Protein AF-A0A381VRH9-F1 (afdb_monomer_lite)

Secondary structure (DSSP, 8-state):
-HHHHHHHHHHHHHHTT------GGGS-HHHHHHSTTTHHHHHHHHHHHHHHHHHHHTTT-HHHHHHHHHHHHHHHHHHHHHHHHHHT--HH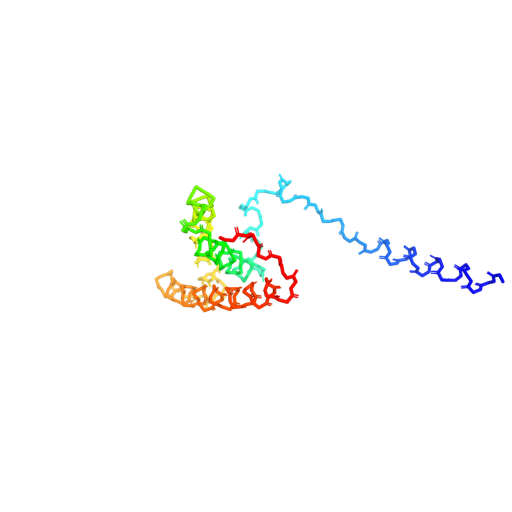HHHHHHHHHHHHHHHHHHHHHHHHHHHHT-----

Radius of gyration: 19.8 Å; chains: 1; bounding box: 37×58×42 Å

pLDDT: mean 79.51, std 19.36, range [40.5, 98.12]

Organism: NCBI:txid408172

Structure (mmCIF, N/CA/C/O backbone):
data_AF-A0A381VRH9-F1
#
_entry.id   AF-A0A381VRH9-F1
#
loop_
_atom_site.group_PDB
_atom_site.id
_atom_site.type_symbol
_atom_site.label_atom_id
_atom_site.label_alt_id
_atom_site.label_comp_id
_atom_site.label_asym_id
_atom_site.label_entity_id
_atom_site.label_seq_id
_atom_site.pdbx_PDB_ins_code
_atom_site.Cartn_x
_atom_site.Cartn_y
_atom_site.Cartn_z
_atom_site.occupancy
_atom_site.B_iso_or_equiv
_atom_site.auth_seq_id
_atom_site.auth_comp_id
_atom_site.auth_asym_id
_atom_site.auth_atom_id
_atom_site.pdbx_PDB_model_num
ATOM 1 N N . MET A 1 1 ? -2.956 -46.646 -22.759 1.00 56.22 1 MET A N 1
ATOM 2 C CA . MET A 1 1 ? -4.176 -45.817 -22.877 1.00 56.22 1 MET A CA 1
ATOM 3 C C . MET A 1 1 ? -4.726 -45.342 -21.523 1.00 56.22 1 MET A C 1
ATOM 5 O O . MET A 1 1 ? -5.103 -44.186 -21.423 1.00 56.22 1 MET A O 1
ATOM 9 N N . ASN A 1 2 ? -4.671 -46.148 -20.452 1.00 59.31 2 ASN A N 1
ATOM 10 C CA . ASN A 1 2 ? -5.293 -45.808 -19.153 1.00 59.31 2 ASN A CA 1
ATOM 11 C C . ASN A 1 2 ? -4.608 -44.686 -18.343 1.00 59.31 2 ASN A C 1
ATOM 13 O O . ASN A 1 2 ? -5.278 -43.973 -17.605 1.00 59.31 2 ASN A O 1
ATOM 17 N N . LYS A 1 3 ? -3.288 -44.490 -18.487 1.00 57.41 3 LYS A N 1
ATOM 18 C CA . LYS A 1 3 ? -2.550 -43.444 -17.747 1.00 57.41 3 LYS A CA 1
ATOM 19 C C . LYS A 1 3 ? -2.855 -42.026 -18.243 1.00 57.41 3 LYS A C 1
ATOM 21 O O . LYS A 1 3 ? -2.887 -41.104 -17.442 1.00 57.41 3 LYS A O 1
ATOM 26 N N . LEU A 1 4 ? -3.106 -41.871 -19.547 1.00 63.66 4 LEU A N 1
ATOM 27 C CA . LEU A 1 4 ? -3.447 -40.584 -20.158 1.00 63.66 4 LEU A CA 1
ATOM 28 C C . LEU A 1 4 ? -4.852 -40.135 -19.735 1.00 63.66 4 LEU A C 1
ATOM 30 O O . LEU A 1 4 ? -5.022 -38.994 -19.326 1.00 63.66 4 LEU A O 1
ATOM 34 N N . LEU A 1 5 ? -5.827 -41.054 -19.743 1.00 65.06 5 LEU A N 1
ATOM 35 C CA . LEU A 1 5 ? -7.167 -40.775 -19.223 1.00 65.06 5 LEU A CA 1
ATOM 36 C C . LEU A 1 5 ? -7.137 -40.417 -17.734 1.00 65.06 5 LEU A C 1
ATOM 38 O O . LEU A 1 5 ? -7.751 -39.432 -17.355 1.00 65.06 5 LEU A O 1
ATOM 42 N N . ALA A 1 6 ? -6.375 -41.140 -16.906 1.00 65.94 6 ALA A N 1
ATOM 43 C CA . ALA A 1 6 ? -6.241 -40.808 -15.486 1.00 65.94 6 ALA A CA 1
ATOM 44 C C . ALA A 1 6 ? -5.652 -39.401 -15.259 1.00 65.94 6 ALA A C 1
ATOM 46 O O . ALA A 1 6 ? -6.111 -38.678 -14.377 1.00 65.94 6 ALA A O 1
ATOM 47 N N . LEU A 1 7 ? -4.679 -38.989 -16.079 1.00 60.16 7 LEU A N 1
ATOM 48 C CA . LEU A 1 7 ? -4.081 -37.653 -16.010 1.00 60.16 7 LEU A CA 1
ATOM 49 C C . LEU A 1 7 ? -5.078 -36.554 -16.408 1.00 60.16 7 LEU A C 1
ATOM 51 O O . LEU A 1 7 ? -5.143 -35.517 -15.752 1.00 60.16 7 LEU A O 1
ATOM 55 N N . ILE A 1 8 ? -5.885 -36.806 -17.444 1.00 67.00 8 ILE A N 1
ATOM 56 C CA . ILE A 1 8 ? -6.950 -35.901 -17.899 1.00 67.00 8 ILE A CA 1
ATOM 57 C C . ILE A 1 8 ? -8.030 -35.761 -16.817 1.00 67.00 8 ILE A C 1
ATOM 59 O O . ILE A 1 8 ? -8.456 -34.646 -16.529 1.00 67.00 8 ILE A O 1
ATOM 63 N N . SER A 1 9 ? -8.414 -36.856 -16.156 1.00 57.97 9 SER A N 1
ATOM 64 C CA . SER A 1 9 ? -9.393 -36.839 -15.061 1.00 57.97 9 SER A CA 1
ATOM 65 C C . SER A 1 9 ? -8.909 -36.045 -13.844 1.00 57.97 9 SER A C 1
ATOM 67 O O . SER A 1 9 ? -9.687 -35.305 -13.245 1.00 57.97 9 SER A O 1
ATOM 69 N N . ILE A 1 10 ? -7.622 -36.155 -13.491 1.00 56.62 10 ILE A N 1
ATOM 70 C CA . ILE A 1 10 ? -7.012 -35.381 -12.398 1.00 56.62 10 ILE A CA 1
ATOM 71 C C . ILE A 1 10 ? -6.952 -33.890 -12.758 1.00 56.62 10 ILE A C 1
ATOM 73 O O . ILE A 1 10 ? -7.233 -33.045 -11.909 1.00 56.62 10 ILE A O 1
ATOM 77 N N . LEU A 1 11 ? -6.634 -33.546 -14.012 1.00 51.59 11 LEU A N 1
ATOM 78 C CA . LEU A 1 11 ? -6.649 -32.153 -14.473 1.00 51.59 11 LEU A CA 1
ATOM 79 C C . LEU A 1 11 ? -8.063 -31.555 -14.418 1.00 51.59 11 LEU A C 1
ATOM 81 O O . LEU A 1 11 ? -8.239 -30.429 -13.962 1.00 51.59 11 LEU A O 1
ATOM 85 N N . TYR A 1 12 ? -9.070 -32.330 -14.829 1.00 55.66 12 TYR A N 1
ATOM 86 C CA . TYR A 1 12 ? -10.468 -31.900 -14.832 1.00 55.66 12 TYR A CA 1
ATOM 87 C C . TYR A 1 12 ? -11.004 -31.667 -13.411 1.00 55.66 12 TYR A C 1
ATOM 89 O O . TYR A 1 12 ? -11.699 -30.680 -13.172 1.00 55.66 12 TYR A O 1
ATOM 97 N N . LEU A 1 13 ? -10.617 -32.512 -12.445 1.00 49.06 13 LEU A N 1
ATOM 98 C CA . LEU A 1 13 ? -10.971 -32.315 -11.034 1.00 49.06 13 LEU A CA 1
ATOM 99 C C . LEU A 1 13 ? -10.354 -31.036 -10.450 1.00 49.06 13 LEU A C 1
ATOM 101 O O . LEU A 1 13 ? -11.010 -30.356 -9.671 1.00 49.06 13 LEU A O 1
ATOM 105 N N . ASN A 1 14 ? -9.123 -30.682 -10.836 1.00 48.66 14 ASN A N 1
ATOM 106 C CA . ASN A 1 14 ? -8.467 -29.458 -10.359 1.00 48.66 14 ASN A CA 1
ATOM 107 C C . ASN A 1 14 ? -9.019 -28.185 -11.025 1.00 48.66 14 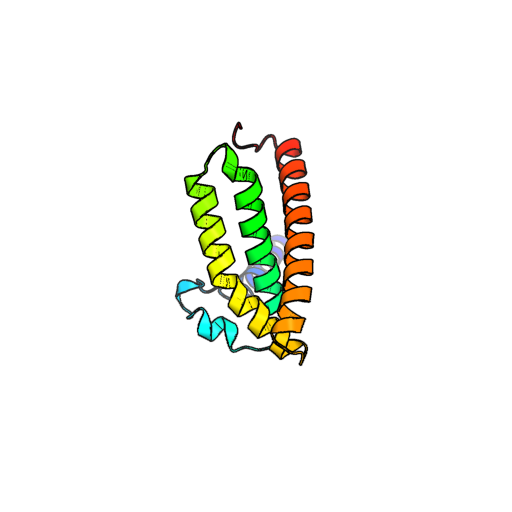ASN A C 1
ATOM 109 O O . ASN A 1 14 ? -9.065 -27.140 -10.381 1.00 48.66 14 ASN A O 1
ATOM 113 N N . CYS A 1 15 ? -9.499 -28.260 -12.272 1.00 51.47 15 CYS A N 1
ATOM 114 C CA . CYS A 1 15 ? -10.243 -27.158 -12.894 1.00 51.47 15 CYS A CA 1
ATOM 115 C C . CYS A 1 15 ? -11.615 -26.934 -12.239 1.00 51.47 15 CYS A C 1
ATOM 117 O O . CYS A 1 15 ? -12.065 -25.795 -12.151 1.00 51.47 15 CYS A O 1
ATOM 119 N N . ALA A 1 16 ? -12.265 -27.993 -11.745 1.00 45.94 16 ALA A N 1
ATOM 120 C CA . ALA A 1 16 ? -13.592 -27.910 -11.133 1.00 45.94 16 ALA A CA 1
ATOM 121 C C . ALA A 1 16 ? -13.608 -27.272 -9.727 1.00 45.94 16 ALA A C 1
ATOM 123 O O . ALA A 1 16 ? -14.680 -26.950 -9.222 1.00 45.94 16 ALA A O 1
ATOM 124 N N . VAL A 1 17 ? -12.441 -27.056 -9.101 1.00 48.28 17 VAL A N 1
ATOM 125 C CA . VAL A 1 17 ? -12.310 -26.332 -7.816 1.00 48.28 17 VAL A CA 1
ATOM 126 C C . VAL A 1 17 ? -11.768 -24.910 -8.018 1.00 48.28 17 VAL A C 1
ATOM 128 O O . VAL A 1 17 ? -11.311 -24.258 -7.079 1.00 48.28 17 VAL A O 1
ATOM 131 N N . ALA A 1 18 ? -11.852 -24.371 -9.236 1.00 45.75 18 ALA A N 1
ATOM 132 C CA . ALA A 1 18 ? -11.746 -22.934 -9.421 1.00 45.75 18 ALA A CA 1
ATOM 133 C C . ALA A 1 18 ? -12.999 -22.286 -8.816 1.00 45.75 18 ALA A C 1
ATOM 135 O O . ALA A 1 18 ? -14.063 -22.245 -9.429 1.00 45.75 18 ALA A O 1
ATOM 136 N N . LYS A 1 19 ? -12.880 -21.797 -7.577 1.00 42.47 19 LYS A N 1
ATOM 137 C CA . LYS A 1 19 ? -13.837 -20.839 -7.018 1.00 42.47 19 LYS A CA 1
ATOM 138 C C . LYS A 1 19 ? -13.925 -19.704 -8.039 1.00 42.47 19 LYS A C 1
ATOM 140 O O . LYS A 1 19 ? -12.896 -19.093 -8.325 1.00 42.47 19 LYS A O 1
ATOM 145 N N . ASN A 1 20 ? -15.098 -19.488 -8.637 1.00 40.59 20 ASN A N 1
ATOM 146 C CA . ASN A 1 20 ? -15.301 -18.399 -9.588 1.00 40.59 20 ASN A CA 1
ATOM 147 C C . ASN A 1 20 ? -14.802 -17.111 -8.927 1.00 40.59 20 ASN A C 1
ATOM 149 O O . ASN A 1 20 ? -15.351 -16.688 -7.910 1.00 40.59 20 ASN A O 1
ATOM 153 N N . ILE A 1 21 ? -13.718 -16.536 -9.450 1.00 43.50 21 ILE A N 1
ATOM 154 C CA . ILE A 1 21 ? -13.272 -15.213 -9.026 1.00 43.50 21 ILE A CA 1
ATOM 155 C C . ILE A 1 21 ? -14.271 -14.260 -9.668 1.00 43.50 21 ILE A C 1
ATOM 157 O O . ILE A 1 21 ? -14.143 -13.917 -10.843 1.00 43.50 21 ILE A O 1
ATOM 161 N N . GLU A 1 22 ? -15.331 -13.928 -8.937 1.00 45.62 22 GLU A N 1
ATOM 162 C CA . GLU A 1 22 ? -16.272 -12.917 -9.394 1.00 45.62 22 GLU A CA 1
ATOM 163 C C . GLU A 1 22 ? -15.533 -11.580 -9.544 1.00 45.62 22 GLU A C 1
ATOM 165 O O . GLU A 1 22 ? -14.705 -11.235 -8.692 1.00 45.62 22 GLU A O 1
ATOM 170 N N . PRO A 1 23 ? -15.783 -10.827 -10.629 1.00 40.50 23 PRO A N 1
ATOM 171 C CA . PRO A 1 23 ? -15.216 -9.499 -10.785 1.00 40.50 23 PRO A CA 1
ATOM 172 C C . PRO A 1 23 ? -15.572 -8.633 -9.577 1.00 40.50 23 PRO A C 1
ATOM 174 O O . PRO A 1 23 ? -16.728 -8.611 -9.157 1.00 40.50 23 PRO A O 1
ATOM 177 N N . LEU A 1 24 ? -14.602 -7.862 -9.073 1.00 44.62 24 LEU A N 1
ATOM 178 C CA . LEU A 1 24 ? -14.806 -6.929 -7.954 1.00 44.62 24 LEU A CA 1
ATOM 179 C C . LEU A 1 24 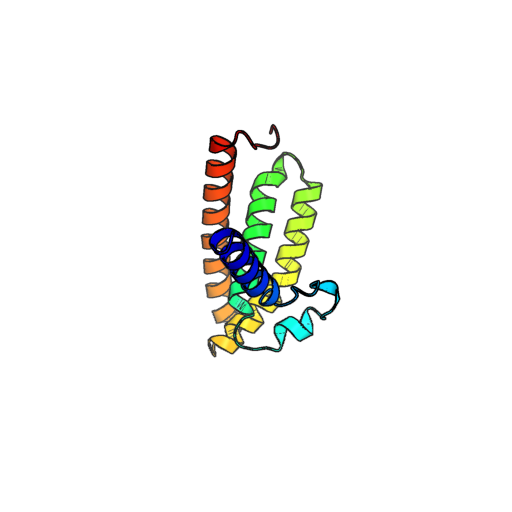? -16.002 -5.983 -8.182 1.00 44.62 24 LEU A C 1
ATOM 181 O O . LEU A 1 24 ? -16.611 -5.527 -7.231 1.00 44.62 24 LEU A O 1
ATOM 185 N N . ASN A 1 25 ? -16.345 -5.722 -9.448 1.00 43.88 25 ASN A N 1
ATOM 186 C CA . ASN A 1 25 ? -17.453 -4.868 -9.873 1.00 43.88 25 ASN A CA 1
ATOM 187 C C . ASN A 1 25 ? -18.854 -5.398 -9.496 1.00 43.88 25 ASN A C 1
ATOM 189 O O . ASN A 1 25 ? -19.825 -4.656 -9.592 1.00 43.88 25 ASN A O 1
ATOM 193 N N . ASN A 1 26 ? -18.972 -6.672 -9.108 1.00 46.00 26 ASN A N 1
ATOM 194 C CA . ASN A 1 26 ? -20.246 -7.274 -8.702 1.00 46.00 26 ASN A CA 1
ATOM 195 C C . ASN A 1 26 ? -20.562 -7.086 -7.209 1.00 46.00 26 ASN A C 1
ATOM 197 O O . ASN A 1 26 ? -21.670 -7.409 -6.793 1.00 46.00 26 ASN A O 1
ATOM 201 N N . HIS A 1 27 ? -19.611 -6.574 -6.424 1.00 48.31 27 HIS A N 1
ATOM 202 C CA . HIS A 1 27 ? -19.759 -6.310 -4.993 1.00 48.31 27 HIS A CA 1
ATOM 203 C C . HIS A 1 27 ? -19.466 -4.836 -4.743 1.00 48.31 27 HIS A C 1
ATOM 205 O O . HIS A 1 27 ? -18.525 -4.281 -5.317 1.00 48.31 27 HIS A O 1
ATOM 211 N N . SER A 1 28 ? -20.245 -4.173 -3.889 1.00 57.16 28 SER A N 1
ATOM 212 C CA . SER A 1 28 ? -19.843 -2.836 -3.453 1.00 57.16 28 SER A CA 1
ATOM 213 C C . SER A 1 28 ? -18.543 -2.945 -2.646 1.00 57.16 28 SER A C 1
ATOM 215 O O . SER A 1 28 ? -18.335 -3.904 -1.899 1.00 57.16 28 SER A O 1
ATOM 217 N N . LEU A 1 29 ? -17.648 -1.961 -2.779 1.00 58.50 29 LEU A N 1
ATOM 218 C CA . LEU A 1 29 ? -16.467 -1.856 -1.913 1.00 58.50 29 LEU A CA 1
ATOM 219 C C . LEU A 1 29 ? -16.892 -1.976 -0.432 1.00 58.50 29 LEU A C 1
ATOM 221 O O . LEU A 1 29 ? -16.274 -2.714 0.324 1.00 58.50 29 LEU A O 1
ATOM 225 N N . GLU A 1 30 ? -18.021 -1.373 -0.052 1.00 53.81 30 GLU A N 1
ATOM 226 C CA . GLU A 1 30 ? -18.630 -1.476 1.283 1.00 53.81 30 GLU A CA 1
ATOM 227 C C . GLU A 1 30 ? -19.044 -2.902 1.706 1.00 53.81 30 GLU A C 1
ATOM 229 O O . GLU A 1 30 ? -18.815 -3.276 2.860 1.00 53.81 30 GLU A O 1
ATOM 234 N N . GLU A 1 31 ? -19.577 -3.735 0.809 1.00 59.12 31 GLU A N 1
ATOM 235 C CA . GLU A 1 31 ? -19.848 -5.161 1.082 1.00 59.12 31 GLU A CA 1
ATOM 236 C C . GLU A 1 31 ? -18.563 -5.968 1.268 1.00 59.12 31 GLU A C 1
ATOM 238 O O . GLU A 1 31 ? -18.471 -6.791 2.176 1.00 59.12 31 GLU A O 1
ATOM 243 N N . PHE A 1 32 ? -17.523 -5.690 0.480 1.00 59.97 32 PHE A N 1
ATOM 244 C CA . PHE A 1 32 ? -16.216 -6.321 0.681 1.00 59.97 32 PHE A CA 1
ATOM 245 C C . PHE A 1 32 ? -15.588 -5.935 2.037 1.00 59.97 32 PHE A C 1
ATOM 247 O O . PHE A 1 32 ? -14.778 -6.675 2.598 1.00 59.97 32 PHE A O 1
ATOM 254 N N . PHE A 1 33 ? -15.972 -4.781 2.592 1.00 60.53 33 PHE A N 1
ATOM 255 C CA . PHE A 1 33 ? -15.415 -4.224 3.827 1.00 60.53 33 PHE A CA 1
ATOM 256 C C . PHE A 1 33 ? -16.221 -4.513 5.097 1.00 60.53 33 PHE A C 1
ATOM 258 O O . PHE A 1 33 ? -15.744 -4.195 6.191 1.00 60.53 33 PHE A O 1
ATOM 265 N N . THR A 1 34 ? -17.404 -5.115 4.981 1.00 55.34 34 THR A N 1
ATOM 266 C CA . THR A 1 34 ? -18.239 -5.514 6.128 1.00 55.34 34 THR A CA 1
ATOM 267 C C . THR A 1 34 ? -17.862 -6.883 6.702 1.00 55.34 34 THR A C 1
ATOM 269 O O . THR A 1 34 ? -18.166 -7.144 7.865 1.00 55.34 34 THR A O 1
ATOM 272 N N . ASP A 1 35 ? -17.129 -7.723 5.961 1.00 60.62 35 ASP A N 1
ATOM 273 C CA . ASP A 1 35 ? -16.590 -8.988 6.476 1.00 60.62 35 ASP A CA 1
ATOM 274 C C . ASP A 1 35 ? -15.265 -8.754 7.243 1.00 60.62 35 ASP A C 1
ATOM 276 O O . ASP A 1 35 ? -14.193 -8.503 6.681 1.00 60.62 35 ASP A O 1
ATOM 280 N N . GLU A 1 36 ? -15.350 -8.776 8.576 1.00 56.16 36 GLU A N 1
ATOM 281 C CA . GLU A 1 36 ? -14.363 -8.230 9.524 1.00 56.16 36 GLU A CA 1
ATOM 282 C C . GLU A 1 36 ? -12.967 -8.888 9.515 1.00 56.16 36 GLU A C 1
ATOM 284 O O . GLU A 1 36 ? -12.052 -8.384 10.175 1.00 56.16 36 GLU A O 1
ATOM 289 N N . LYS A 1 37 ? -12.757 -10.008 8.809 1.00 54.47 37 LYS A N 1
ATOM 290 C CA . LYS A 1 37 ? -11.543 -10.835 8.979 1.00 54.47 37 LYS A CA 1
ATOM 291 C C . LYS A 1 37 ? -10.509 -10.811 7.853 1.00 54.47 37 LYS A C 1
ATOM 293 O O . LYS A 1 37 ? -9.403 -11.294 8.085 1.00 54.47 37 LYS A O 1
ATOM 298 N N . ALA A 1 38 ? -10.791 -10.225 6.689 1.00 55.75 38 ALA A N 1
ATOM 299 C CA . ALA A 1 38 ? -9.844 -10.215 5.558 1.00 55.75 38 ALA A CA 1
ATOM 300 C C . ALA A 1 38 ? -9.495 -8.814 5.009 1.00 55.75 38 ALA A C 1
ATOM 302 O O . ALA A 1 38 ? -8.663 -8.695 4.112 1.00 55.75 38 ALA A O 1
ATOM 303 N N . SER A 1 39 ? -10.092 -7.754 5.560 1.00 69.44 39 SER A N 1
ATOM 304 C CA . SER A 1 39 ? -10.163 -6.440 4.907 1.00 69.44 39 SER A CA 1
ATOM 305 C C . SER A 1 39 ? -8.899 -5.567 5.066 1.00 69.44 39 SER A C 1
ATOM 307 O O . SER A 1 39 ? -8.336 -5.125 4.063 1.00 69.44 39 SER A O 1
ATOM 309 N N . HIS A 1 40 ? -8.355 -5.378 6.279 1.00 79.44 40 HIS A N 1
ATOM 310 C CA . HIS A 1 40 ? -7.253 -4.415 6.465 1.00 79.44 40 HIS A CA 1
ATOM 311 C C . HIS A 1 40 ? -5.924 -4.836 5.817 1.00 79.44 40 HIS A C 1
ATOM 313 O O . HIS A 1 40 ? -5.228 -3.984 5.283 1.00 79.44 40 HIS A O 1
ATOM 319 N N . THR A 1 41 ? -5.547 -6.123 5.833 1.00 85.00 41 THR A N 1
ATOM 320 C CA . THR A 1 41 ? -4.269 -6.577 5.242 1.00 85.00 41 THR A CA 1
ATOM 321 C C . THR A 1 41 ? -4.282 -6.477 3.716 1.00 85.00 41 THR A C 1
ATOM 323 O O . THR A 1 41 ? -3.258 -6.177 3.102 1.00 85.00 41 THR A O 1
ATOM 326 N N . VAL A 1 42 ? -5.436 -6.731 3.090 1.00 86.81 42 VAL A N 1
ATOM 327 C CA . VAL A 1 42 ? -5.609 -6.545 1.644 1.00 86.81 42 VAL A CA 1
ATOM 328 C C . VAL A 1 42 ? -5.510 -5.062 1.305 1.00 86.81 42 VAL A C 1
ATOM 330 O O . VAL A 1 42 ? -4.744 -4.703 0.415 1.00 86.81 42 VAL A O 1
ATOM 333 N N . LEU A 1 43 ? -6.199 -4.203 2.061 1.00 88.12 43 LEU A N 1
ATOM 334 C CA . LEU A 1 43 ? -6.133 -2.752 1.886 1.00 88.12 43 LEU A CA 1
ATOM 335 C C . LEU A 1 43 ? -4.715 -2.214 2.076 1.00 88.12 43 LEU A C 1
ATOM 337 O O . LEU A 1 43 ? -4.238 -1.478 1.221 1.00 88.12 43 LEU A O 1
ATOM 341 N N . GLU A 1 44 ? -4.019 -2.637 3.130 1.00 91.62 44 GLU A N 1
ATOM 342 C CA . GLU A 1 44 ? -2.623 -2.277 3.393 1.00 91.62 44 GLU A CA 1
ATOM 343 C C . GLU A 1 44 ? -1.746 -2.588 2.172 1.00 91.62 44 GLU A C 1
ATOM 345 O O . GLU A 1 44 ? -1.060 -1.710 1.656 1.00 91.62 44 GLU A O 1
ATOM 350 N N . ARG A 1 45 ? -1.856 -3.804 1.620 1.00 92.56 45 ARG A N 1
ATOM 351 C CA . ARG A 1 45 ? -1.104 -4.218 0.427 1.00 92.56 45 ARG A CA 1
ATOM 352 C C . ARG A 1 45 ? -1.489 -3.446 -0.832 1.00 92.56 45 ARG A C 1
ATOM 354 O O . ARG A 1 45 ? -0.598 -3.030 -1.567 1.00 92.56 45 ARG A O 1
ATOM 361 N N . CYS A 1 46 ? -2.781 -3.245 -1.094 1.00 92.75 46 CYS A N 1
ATOM 362 C CA . CYS A 1 46 ? -3.254 -2.484 -2.254 1.00 92.75 46 CYS A CA 1
ATOM 363 C C . CYS A 1 46 ? -2.769 -1.031 -2.201 1.00 92.75 46 CYS A C 1
ATOM 365 O O . CYS A 1 46 ? -2.208 -0.534 -3.174 1.00 92.75 46 CYS A O 1
ATOM 367 N N . ILE A 1 47 ? -2.920 -0.370 -1.052 1.00 95.50 47 ILE A N 1
ATOM 368 C CA . ILE A 1 47 ? -2.474 1.010 -0.837 1.00 95.50 47 ILE A CA 1
ATOM 369 C C . ILE A 1 47 ? -0.957 1.113 -1.005 1.00 95.50 47 ILE A C 1
ATOM 371 O O . ILE A 1 47 ? -0.486 2.006 -1.712 1.00 95.50 47 ILE A O 1
ATOM 375 N N . SER A 1 48 ? -0.187 0.192 -0.417 1.00 97.56 48 SER A N 1
ATOM 376 C CA . SER A 1 48 ? 1.269 0.156 -0.577 1.00 97.56 48 SER A CA 1
ATOM 377 C C . SER A 1 48 ? 1.695 -0.061 -2.025 1.00 97.56 48 SER A C 1
ATOM 379 O O . SER A 1 48 ? 2.637 0.571 -2.495 1.00 97.56 48 SER A O 1
ATOM 381 N N . LEU A 1 49 ? 0.996 -0.933 -2.755 1.00 97.00 49 LEU A N 1
ATOM 382 C CA . LEU A 1 49 ? 1.268 -1.201 -4.163 1.00 97.00 49 LEU A CA 1
ATOM 383 C C . LEU A 1 49 ? 1.014 0.040 -5.028 1.00 97.00 49 LEU A C 1
ATOM 385 O O . LEU A 1 49 ? 1.869 0.425 -5.824 1.00 97.00 49 LEU A O 1
ATOM 389 N N . TYR A 1 50 ? -0.134 0.695 -4.857 1.00 96.25 50 TYR A N 1
ATOM 390 C CA . TYR A 1 50 ? -0.463 1.915 -5.598 1.00 96.25 50 TYR A CA 1
ATOM 391 C C . TYR A 1 50 ? 0.473 3.075 -5.243 1.00 96.25 50 TYR A C 1
ATOM 393 O O . TYR A 1 50 ? 0.916 3.807 -6.131 1.00 96.25 50 TYR A O 1
ATOM 401 N N . SER A 1 51 ? 0.864 3.194 -3.974 1.00 97.94 51 SER A N 1
ATOM 402 C CA . SER A 1 51 ? 1.890 4.146 -3.530 1.00 97.94 51 SER A CA 1
ATOM 403 C C . SER A 1 51 ? 3.248 3.870 -4.186 1.00 97.94 51 SER A C 1
ATOM 405 O O . SER A 1 51 ? 3.900 4.793 -4.672 1.00 97.94 51 SER A O 1
ATOM 407 N N . ALA A 1 52 ? 3.657 2.602 -4.293 1.00 96.94 52 ALA A N 1
ATOM 408 C CA . ALA A 1 52 ? 4.907 2.220 -4.951 1.00 96.94 52 ALA A CA 1
ATOM 409 C C . ALA A 1 52 ? 4.898 2.584 -6.443 1.00 96.94 52 ALA A C 1
ATOM 411 O O . ALA A 1 52 ? 5.862 3.159 -6.952 1.00 96.94 52 ALA A O 1
ATOM 412 N N . ILE A 1 53 ? 3.792 2.304 -7.139 1.00 94.56 53 ILE A N 1
ATOM 413 C CA . ILE A 1 53 ? 3.628 2.667 -8.552 1.00 94.56 53 ILE A CA 1
ATOM 414 C C . ILE A 1 53 ? 3.655 4.188 -8.721 1.00 94.56 53 ILE A C 1
ATOM 416 O O . ILE A 1 53 ? 4.331 4.685 -9.622 1.00 94.56 53 ILE A O 1
ATOM 420 N N . THR A 1 54 ? 2.988 4.931 -7.835 1.00 96.88 54 THR A N 1
ATOM 421 C CA . THR A 1 54 ? 3.017 6.402 -7.814 1.00 96.88 54 THR A CA 1
ATOM 422 C C . THR A 1 54 ? 4.458 6.907 -7.753 1.00 96.88 54 THR A C 1
ATOM 424 O O . THR A 1 54 ? 4.895 7.671 -8.614 1.00 96.88 54 THR A O 1
ATOM 427 N N . GLU A 1 55 ? 5.241 6.420 -6.790 1.00 97.44 55 GLU A N 1
ATOM 428 C CA . GLU A 1 55 ? 6.636 6.824 -6.596 1.00 97.44 55 GLU A CA 1
ATOM 429 C C . GLU A 1 55 ? 7.542 6.478 -7.783 1.00 97.44 55 GLU A C 1
ATOM 431 O O . GLU A 1 55 ? 8.387 7.285 -8.181 1.00 97.44 55 GLU A O 1
ATOM 436 N N . LEU A 1 56 ? 7.354 5.301 -8.382 1.00 94.69 56 LEU A N 1
ATOM 437 C CA . LEU A 1 56 ? 8.133 4.851 -9.536 1.00 94.69 56 LEU A CA 1
ATOM 438 C C . LEU A 1 56 ? 7.793 5.616 -10.821 1.00 94.69 56 LEU A C 1
ATOM 440 O O . LEU A 1 56 ? 8.659 5.784 -11.682 1.00 94.69 56 LEU A O 1
ATOM 444 N N . THR A 1 57 ? 6.553 6.085 -10.965 1.00 93.00 57 THR A N 1
ATOM 445 C CA . THR A 1 57 ? 6.063 6.693 -12.210 1.00 93.00 57 THR A CA 1
ATOM 446 C C . THR A 1 57 ? 6.051 8.219 -12.189 1.00 93.00 57 THR A C 1
ATOM 448 O O . THR A 1 57 ? 6.177 8.817 -13.257 1.00 93.00 57 THR A O 1
ATOM 451 N N . LYS A 1 58 ? 6.018 8.874 -11.017 1.00 95.44 58 LYS A N 1
ATOM 452 C CA . LYS A 1 58 ? 5.805 10.333 -10.875 1.00 95.44 58 LYS A CA 1
ATOM 453 C C . LYS A 1 58 ? 6.700 11.242 -11.714 1.00 95.44 58 LYS A C 1
ATOM 455 O O . LYS A 1 58 ? 6.278 12.331 -12.081 1.00 95.44 58 LYS A O 1
ATOM 460 N N . LYS A 1 59 ? 7.937 10.827 -12.013 1.00 94.12 59 LYS A N 1
ATOM 461 C CA . LYS A 1 59 ? 8.862 11.632 -12.832 1.00 94.12 59 LYS A CA 1
ATOM 462 C C . LYS A 1 59 ? 8.555 11.550 -14.324 1.00 94.12 59 LYS A C 1
ATOM 464 O O . LYS A 1 59 ? 8.704 12.544 -15.021 1.00 94.12 59 LYS A O 1
ATOM 469 N N . LYS A 1 60 ? 8.192 10.363 -14.813 1.00 92.31 60 LYS A N 1
ATOM 470 C CA . LYS A 1 60 ? 8.039 10.100 -16.248 1.00 92.31 60 LYS A CA 1
ATOM 471 C C . LYS A 1 60 ? 6.586 10.147 -16.715 1.00 92.31 60 LYS A C 1
ATOM 473 O O . LYS A 1 60 ? 6.319 10.593 -17.824 1.00 92.31 60 LYS A O 1
ATOM 478 N N . TYR A 1 61 ? 5.670 9.695 -15.869 1.00 92.94 61 TYR A N 1
ATOM 479 C CA . TYR A 1 61 ? 4.242 9.591 -16.145 1.00 92.94 61 TYR A CA 1
ATOM 480 C C . TYR A 1 61 ? 3.457 10.221 -14.980 1.00 92.94 61 TYR A C 1
ATOM 482 O O . TYR A 1 61 ? 2.855 9.503 -14.182 1.00 92.94 61 TYR A O 1
ATOM 490 N N . PRO A 1 62 ? 3.502 11.556 -14.824 1.00 94.62 62 PRO A N 1
ATOM 491 C CA . PRO A 1 62 ? 2.904 12.241 -13.677 1.00 94.62 62 PRO A CA 1
ATOM 492 C C . PRO A 1 62 ? 1.377 12.096 -13.605 1.00 94.62 62 PRO A C 1
ATOM 494 O O . PRO A 1 62 ? 0.837 12.005 -12.507 1.00 94.62 62 PRO A O 1
ATOM 497 N N . GLU A 1 63 ? 0.684 12.028 -14.746 1.00 94.00 63 GLU A N 1
ATOM 498 C CA . GLU A 1 63 ? -0.769 11.798 -14.792 1.00 94.00 63 GLU A CA 1
ATOM 499 C C . GLU A 1 63 ? -1.124 10.413 -14.238 1.00 94.00 63 GLU A C 1
ATOM 501 O O . GLU A 1 63 ? -1.915 10.307 -13.304 1.00 94.00 63 GLU A O 1
ATOM 506 N N . LEU A 1 64 ? -0.432 9.370 -14.709 1.00 91.06 64 LEU A N 1
ATOM 507 C CA . LEU A 1 64 ? -0.591 8.003 -14.206 1.00 91.06 64 LEU A CA 1
ATOM 508 C C . LEU A 1 64 ? -0.279 7.907 -12.705 1.00 91.06 64 LEU A C 1
ATOM 510 O O . LEU A 1 64 ? -1.005 7.267 -11.949 1.00 91.06 64 LEU A O 1
ATOM 514 N N . ALA A 1 65 ? 0.793 8.566 -12.257 1.00 93.94 65 ALA A N 1
ATOM 515 C CA . ALA A 1 65 ? 1.127 8.628 -10.839 1.00 93.94 65 ALA A CA 1
ATOM 516 C C . ALA A 1 65 ? 0.008 9.293 -10.021 1.00 93.94 65 ALA A C 1
ATOM 518 O O . ALA A 1 65 ? -0.303 8.834 -8.925 1.00 93.94 65 ALA A O 1
ATOM 519 N N . SER A 1 66 ? -0.621 10.345 -10.556 1.00 94.38 66 SER A N 1
ATOM 520 C CA . SER A 1 66 ? -1.746 11.020 -9.905 1.00 94.38 66 SER A CA 1
ATOM 521 C C . SER A 1 66 ? -2.957 10.100 -9.750 1.00 94.38 66 SER A C 1
ATOM 523 O O . SER A 1 66 ? -3.553 10.067 -8.675 1.00 94.38 66 SER A O 1
ATOM 525 N N . GLU A 1 67 ? -3.289 9.309 -10.771 1.00 94.12 67 GLU A N 1
ATOM 526 C CA . GLU A 1 67 ? -4.393 8.343 -10.709 1.00 94.12 67 GLU A CA 1
ATOM 527 C C . GLU A 1 67 ? -4.165 7.299 -9.607 1.00 94.12 67 GLU A C 1
ATOM 529 O O . GLU A 1 67 ? -5.025 7.096 -8.748 1.00 94.12 67 GLU A O 1
ATOM 534 N N . PHE A 1 68 ? -2.976 6.688 -9.557 1.00 92.62 68 PHE A N 1
ATOM 535 C CA . PHE A 1 68 ? -2.648 5.714 -8.511 1.00 92.62 68 PHE A CA 1
ATOM 536 C C . PHE A 1 68 ? -2.625 6.331 -7.111 1.00 92.62 68 PHE A C 1
ATOM 538 O O . PHE A 1 68 ? -3.098 5.704 -6.159 1.00 92.62 68 PHE A O 1
ATOM 545 N N . PHE A 1 69 ? -2.140 7.565 -6.979 1.00 94.06 69 PHE A N 1
ATOM 546 C CA . PHE A 1 69 ? -2.172 8.302 -5.719 1.00 94.06 69 PHE A CA 1
ATOM 547 C C . PHE A 1 69 ? -3.607 8.548 -5.234 1.00 94.06 69 PHE A C 1
ATOM 549 O O . PHE A 1 69 ? -3.911 8.342 -4.059 1.00 94.06 69 PHE A O 1
ATOM 556 N N . GLN A 1 70 ? -4.512 8.947 -6.131 1.00 92.81 70 GLN A N 1
ATOM 557 C CA . GLN A 1 70 ? -5.921 9.166 -5.798 1.00 92.81 70 GLN A CA 1
ATOM 558 C C . GLN A 1 70 ? -6.611 7.868 -5.363 1.00 92.81 70 GLN A C 1
ATOM 560 O O . GLN A 1 70 ? -7.351 7.869 -4.376 1.00 92.81 70 GLN A O 1
ATOM 565 N N . ILE A 1 71 ? -6.325 6.750 -6.036 1.00 89.69 71 ILE A N 1
ATOM 566 C CA . ILE A 1 71 ? -6.839 5.431 -5.645 1.00 89.69 71 ILE A CA 1
ATOM 567 C C . ILE A 1 71 ? -6.325 5.050 -4.249 1.00 89.69 71 ILE A C 1
ATOM 569 O O . ILE A 1 71 ? -7.120 4.679 -3.384 1.00 89.69 71 ILE A O 1
ATOM 573 N N . ALA A 1 72 ? -5.020 5.190 -3.992 1.00 92.69 72 ALA A N 1
ATOM 574 C CA . ALA A 1 72 ? -4.425 4.899 -2.686 1.00 92.69 72 ALA A CA 1
ATOM 575 C C . ALA A 1 72 ? -5.077 5.723 -1.561 1.00 92.69 72 ALA A C 1
ATOM 577 O O . ALA A 1 72 ? -5.484 5.163 -0.543 1.00 92.69 72 ALA A O 1
ATOM 578 N N . ASN A 1 73 ? -5.245 7.032 -1.771 1.00 91.88 73 ASN A N 1
ATOM 579 C CA . ASN A 1 73 ? -5.879 7.924 -0.798 1.00 91.88 73 ASN A CA 1
ATOM 580 C C . ASN A 1 73 ? -7.357 7.611 -0.575 1.00 91.88 73 ASN A C 1
ATOM 582 O O . ASN A 1 73 ? -7.841 7.743 0.545 1.00 91.88 73 ASN A O 1
ATOM 586 N N . THR A 1 74 ? -8.068 7.166 -1.612 1.00 88.38 74 THR A N 1
ATOM 587 C CA . THR A 1 74 ? -9.471 6.751 -1.485 1.00 88.38 74 THR A CA 1
ATOM 588 C C . THR A 1 74 ? -9.600 5.539 -0.566 1.00 88.38 74 THR A C 1
ATOM 590 O O . THR A 1 74 ? -10.510 5.480 0.253 1.00 88.38 74 THR A O 1
ATOM 593 N N . LEU A 1 75 ? -8.674 4.581 -0.663 1.00 88.31 75 LEU A N 1
ATOM 594 C CA . LEU A 1 75 ? -8.692 3.352 0.136 1.00 88.31 75 LEU A CA 1
ATOM 595 C C . LEU A 1 75 ? -8.164 3.546 1.567 1.00 88.31 75 LEU A C 1
ATOM 597 O O . LEU A 1 75 ? -8.479 2.750 2.454 1.00 88.31 75 LEU A O 1
ATOM 601 N N . TYR A 1 76 ? -7.382 4.599 1.805 1.00 91.25 76 TYR A N 1
ATOM 602 C CA . TYR A 1 76 ? -6.664 4.823 3.059 1.00 91.25 76 TYR A CA 1
ATOM 603 C C . TYR A 1 76 ? -7.556 4.839 4.313 1.00 91.25 76 TYR A C 1
ATOM 605 O O . TYR A 1 76 ? -7.281 4.070 5.240 1.00 91.25 76 TYR A O 1
ATOM 613 N N . PRO A 1 77 ? -8.658 5.620 4.361 1.00 90.88 77 PRO A N 1
ATOM 614 C CA . PRO A 1 77 ? -9.525 5.661 5.537 1.00 90.88 77 PRO A CA 1
ATOM 615 C C . PRO A 1 77 ? -10.180 4.308 5.830 1.00 90.88 77 PRO A C 1
ATOM 617 O O . PRO A 1 77 ? -10.289 3.915 6.989 1.00 90.88 77 PRO A O 1
ATOM 620 N N . TYR A 1 78 ? -10.557 3.550 4.793 1.00 88.06 78 TYR A N 1
ATOM 621 C CA . TYR A 1 78 ? -11.121 2.204 4.950 1.00 88.06 78 TYR A CA 1
ATOM 622 C C . TYR A 1 78 ? -10.108 1.239 5.566 1.00 88.06 78 TYR A C 1
ATOM 624 O O . TYR A 1 78 ? -10.464 0.434 6.430 1.00 88.06 78 TYR A O 1
ATOM 632 N N . GLY A 1 79 ? -8.836 1.361 5.173 1.00 90.06 79 GLY A N 1
ATOM 633 C CA . GLY A 1 79 ? -7.732 0.609 5.759 1.00 90.06 79 GLY A CA 1
ATOM 634 C C . GLY A 1 79 ? -7.590 0.876 7.256 1.00 90.06 79 GLY A C 1
ATOM 635 O O . GLY A 1 79 ? -7.573 -0.069 8.047 1.00 90.06 79 GLY A O 1
ATOM 636 N N . ILE A 1 80 ? -7.594 2.153 7.654 1.00 93.00 80 ILE A N 1
ATOM 637 C CA . ILE A 1 80 ? -7.513 2.561 9.065 1.00 93.00 80 ILE A CA 1
ATOM 638 C C . ILE A 1 80 ? -8.731 2.068 9.854 1.00 93.00 80 ILE A C 1
ATOM 640 O O . ILE A 1 80 ? -8.566 1.480 10.923 1.00 93.00 80 ILE A O 1
ATOM 644 N N . ILE A 1 81 ? -9.949 2.262 9.336 1.00 90.06 81 ILE A N 1
ATOM 645 C CA . ILE A 1 81 ? -11.191 1.827 9.998 1.00 90.06 81 ILE A CA 1
ATOM 646 C C . ILE A 1 81 ? -11.177 0.313 10.208 1.00 90.06 81 ILE A C 1
ATOM 648 O O . ILE A 1 81 ? -11.473 -0.164 11.305 1.00 90.06 81 ILE A O 1
ATOM 652 N N . SER A 1 82 ? -10.812 -0.448 9.174 1.00 87.50 82 SER A N 1
ATOM 653 C CA . SER A 1 82 ? -10.719 -1.903 9.263 1.00 87.50 82 SER A CA 1
ATOM 654 C C . SER A 1 82 ? -9.656 -2.325 10.283 1.00 87.50 82 SER A C 1
ATOM 656 O O . SER A 1 82 ? -9.935 -3.145 11.157 1.00 87.50 82 SER A O 1
ATOM 658 N N . PHE A 1 83 ? -8.470 -1.707 10.250 1.00 90.50 83 PHE A N 1
ATOM 659 C CA . PHE A 1 83 ? -7.381 -1.998 11.185 1.00 90.50 83 PHE A CA 1
ATOM 660 C C . PHE A 1 83 ? -7.765 -1.692 12.639 1.00 90.50 83 PHE A C 1
ATOM 662 O O . PHE A 1 83 ? -7.569 -2.534 13.517 1.00 90.50 83 PHE A O 1
ATOM 669 N N . SER A 1 84 ? -8.369 -0.524 12.887 1.00 92.56 84 SER A N 1
ATOM 670 C CA . SER A 1 84 ? -8.878 -0.096 14.196 1.00 92.56 84 SER A CA 1
ATOM 671 C C . SER A 1 84 ? -9.881 -1.102 14.760 1.00 92.56 84 SER A C 1
ATOM 673 O O . SER A 1 84 ? -9.704 -1.567 15.888 1.00 92.56 84 SER A O 1
ATOM 675 N N . LYS A 1 85 ? -10.874 -1.519 13.960 1.00 89.88 85 LYS A N 1
ATOM 676 C CA . LYS A 1 85 ? -11.873 -2.523 14.360 1.00 89.88 85 LYS A CA 1
ATOM 677 C C . LYS A 1 85 ? -11.233 -3.873 14.677 1.00 89.88 85 LYS A C 1
ATOM 679 O O . LYS A 1 85 ? -11.487 -4.432 15.743 1.00 89.88 85 LYS A O 1
ATOM 684 N N . THR A 1 86 ? -10.364 -4.382 13.797 1.00 86.88 86 THR A N 1
ATOM 685 C CA . THR A 1 86 ? -9.704 -5.681 14.002 1.00 86.88 86 THR A CA 1
ATOM 686 C C . THR A 1 86 ? -8.815 -5.681 15.250 1.00 86.88 86 THR A C 1
ATOM 688 O O . THR A 1 86 ? -8.771 -6.673 15.979 1.00 86.88 86 THR A O 1
ATOM 691 N N . ARG A 1 87 ? -8.092 -4.584 15.509 1.00 90.00 87 ARG A N 1
ATOM 692 C CA . ARG A 1 87 ? -7.151 -4.466 16.635 1.00 90.00 87 ARG A CA 1
ATOM 693 C C . ARG A 1 87 ? -7.787 -3.956 17.927 1.00 90.00 87 ARG A C 1
ATOM 695 O O . ARG A 1 87 ? -7.143 -4.055 18.965 1.00 90.00 87 ARG A O 1
ATOM 702 N N . LYS A 1 88 ? -9.033 -3.475 17.882 1.00 94.38 88 LYS A N 1
ATOM 703 C CA . LYS A 1 88 ? -9.751 -2.859 19.012 1.00 94.38 88 LYS A CA 1
ATOM 704 C C . LYS A 1 88 ? -8.982 -1.681 19.632 1.00 94.38 88 LYS A C 1
ATOM 706 O O . LYS A 1 88 ? -8.919 -1.553 20.851 1.00 94.38 88 LYS A O 1
ATOM 711 N N . ILE A 1 89 ? -8.403 -0.838 18.780 1.00 95.62 89 ILE A N 1
ATOM 712 C CA . ILE A 1 89 ? -7.658 0.380 19.153 1.00 95.62 89 ILE A CA 1
ATOM 713 C C . ILE A 1 89 ? -8.351 1.623 18.590 1.00 95.62 89 ILE A C 1
ATOM 715 O O . ILE A 1 89 ? -9.201 1.504 17.702 1.00 95.62 89 ILE A O 1
ATOM 719 N N . SER A 1 90 ? -7.991 2.815 19.075 1.00 97.69 90 SER A N 1
ATOM 720 C CA . SER A 1 90 ? -8.565 4.062 18.553 1.00 97.69 90 SER A CA 1
ATOM 721 C C . SER A 1 90 ? -8.193 4.280 17.082 1.00 97.69 90 SER A C 1
ATOM 723 O O . SER A 1 90 ? -7.200 3.742 16.590 1.00 97.69 90 SER A O 1
ATOM 725 N N . TYR A 1 91 ? -8.985 5.087 16.373 1.00 94.94 91 TYR A N 1
ATOM 726 C CA . TYR A 1 91 ? -8.682 5.466 14.991 1.00 94.94 91 TYR A CA 1
ATOM 727 C C . TYR A 1 91 ? -7.308 6.149 14.883 1.00 9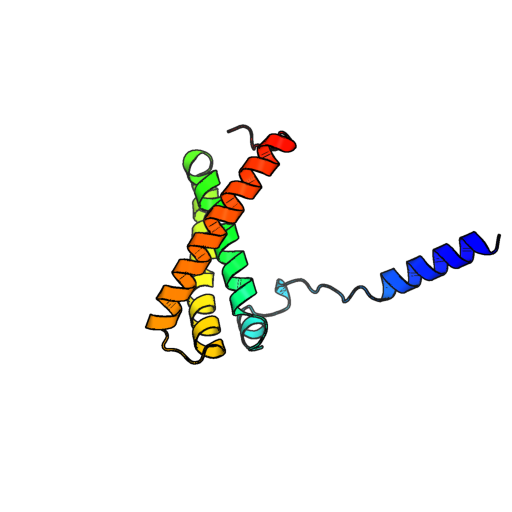4.94 91 TYR A C 1
ATOM 729 O O . TYR A 1 91 ? -6.515 5.798 14.018 1.00 94.94 91 TYR A O 1
ATOM 737 N N . GLU A 1 92 ? -6.995 7.069 15.799 1.00 97.50 92 GLU A N 1
ATOM 738 C CA . GLU A 1 92 ? -5.728 7.820 15.825 1.00 97.50 92 GLU A CA 1
ATOM 739 C C . GLU A 1 92 ? -4.516 6.917 16.087 1.00 97.50 92 GLU A C 1
ATOM 741 O O . GLU A 1 92 ? -3.423 7.148 15.568 1.00 97.50 92 GLU A O 1
ATOM 746 N N . GLU A 1 93 ? -4.684 5.879 16.907 1.00 97.94 93 GLU A N 1
ATOM 747 C CA . GLU A 1 93 ? -3.641 4.883 17.133 1.00 97.94 93 GLU A CA 1
ATOM 748 C C . GLU A 1 93 ? -3.489 3.967 15.913 1.00 97.94 93 GLU A C 1
ATOM 750 O O . GLU A 1 93 ? -2.371 3.725 15.450 1.00 97.94 93 GLU A O 1
ATOM 755 N N . ALA A 1 94 ? -4.609 3.518 15.341 1.00 96.56 94 ALA A N 1
ATOM 756 C CA . ALA A 1 94 ? -4.631 2.719 14.123 1.00 96.56 94 ALA A CA 1
ATOM 757 C C . ALA A 1 94 ? -3.969 3.438 12.947 1.00 96.56 94 ALA A C 1
ATOM 759 O O . ALA A 1 94 ? -3.186 2.816 12.240 1.00 96.56 94 ALA A O 1
ATOM 760 N N . GLU A 1 95 ? -4.226 4.730 12.762 1.00 97.44 95 GLU A N 1
ATOM 761 C CA . GLU A 1 95 ? -3.645 5.539 11.692 1.00 97.44 95 GLU A CA 1
ATOM 762 C C . GLU A 1 95 ? -2.112 5.507 11.720 1.00 97.44 95 GLU A C 1
ATOM 764 O O . GLU A 1 95 ? -1.481 5.264 10.692 1.00 97.44 95 GLU A O 1
ATOM 769 N N . LYS A 1 96 ? -1.503 5.659 12.903 1.00 97.88 96 LYS A N 1
ATOM 770 C CA . LYS A 1 96 ? -0.039 5.638 13.067 1.00 97.88 96 LYS A CA 1
ATOM 771 C C . LYS A 1 96 ? 0.564 4.289 12.679 1.00 97.88 96 LYS A C 1
ATOM 773 O O . LYS A 1 96 ? 1.552 4.235 11.940 1.00 97.88 96 LYS A O 1
ATOM 778 N N . PHE A 1 97 ? -0.024 3.197 13.172 1.00 96.75 97 PHE A N 1
ATOM 779 C CA . PHE A 1 97 ? 0.441 1.845 12.853 1.00 96.75 97 PHE A CA 1
ATOM 780 C C . PHE A 1 97 ? 0.220 1.511 11.382 1.00 96.75 97 PHE A C 1
ATOM 782 O O . PHE A 1 97 ? 1.140 1.046 10.712 1.00 96.75 97 PHE A O 1
ATOM 789 N N . PHE A 1 98 ? -0.972 1.803 10.868 1.00 95.62 98 PHE A N 1
ATOM 790 C CA . PHE A 1 98 ? -1.336 1.536 9.486 1.00 95.62 98 PHE A CA 1
ATOM 791 C C . PHE A 1 98 ? -0.430 2.305 8.520 1.00 95.62 98 PHE A C 1
ATOM 7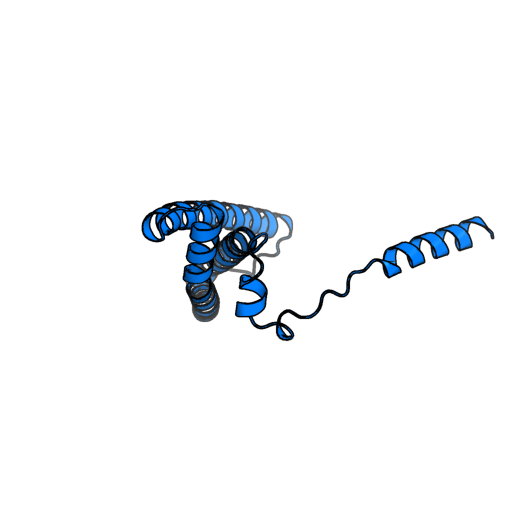93 O O . PHE A 1 98 ? 0.106 1.714 7.588 1.00 95.62 98 PHE A O 1
ATOM 800 N N . PHE A 1 99 ? -0.150 3.584 8.794 1.00 96.94 99 PHE A N 1
ATOM 801 C CA . PHE A 1 99 ? 0.797 4.377 8.006 1.00 96.94 99 PHE A CA 1
ATOM 802 C C . PHE A 1 99 ? 2.207 3.806 8.017 1.00 96.94 99 PHE A C 1
ATOM 804 O O . PHE A 1 99 ? 2.838 3.682 6.966 1.00 96.94 99 PHE A O 1
ATOM 811 N N . THR A 1 100 ? 2.691 3.396 9.188 1.00 97.94 100 THR A N 1
ATOM 812 C CA . THR A 1 100 ? 4.011 2.769 9.306 1.00 97.94 100 THR A CA 1
ATOM 813 C C . THR A 1 100 ? 4.091 1.491 8.468 1.00 97.94 100 THR A C 1
ATOM 815 O O . THR A 1 100 ? 5.051 1.302 7.717 1.00 97.94 100 THR A O 1
ATOM 818 N N . ASN A 1 101 ? 3.067 0.637 8.538 1.00 96.56 101 ASN A N 1
ATOM 819 C CA . ASN A 1 101 ? 3.016 -0.601 7.766 1.00 96.56 101 ASN A CA 1
ATOM 820 C C . ASN A 1 101 ? 2.955 -0.334 6.260 1.00 96.56 101 ASN A C 1
ATOM 822 O O . ASN A 1 101 ? 3.744 -0.907 5.506 1.00 96.56 101 ASN A O 1
ATOM 826 N N . VAL A 1 102 ? 2.067 0.571 5.833 1.00 97.38 102 VAL A N 1
ATOM 827 C CA . VAL A 1 102 ? 1.905 0.942 4.424 1.00 97.38 102 VAL A CA 1
ATOM 828 C C . VAL A 1 102 ? 3.220 1.461 3.852 1.00 97.38 102 VAL A C 1
ATOM 830 O O . VAL A 1 102 ? 3.618 1.043 2.763 1.00 97.38 102 VAL A O 1
ATOM 833 N N . ASN A 1 103 ? 3.922 2.332 4.579 1.00 98.06 103 ASN A N 1
ATOM 834 C CA . ASN A 1 103 ? 5.199 2.889 4.146 1.00 98.06 103 ASN A CA 1
ATOM 835 C C . ASN A 1 103 ? 6.285 1.806 4.022 1.00 98.06 103 ASN A C 1
ATOM 837 O O . ASN A 1 103 ? 6.994 1.743 3.017 1.00 98.06 103 ASN A O 1
ATOM 841 N N . ASN A 1 104 ? 6.381 0.905 5.003 1.00 98.06 104 ASN A N 1
ATOM 842 C CA . ASN A 1 104 ? 7.337 -0.203 4.961 1.00 98.06 104 ASN A CA 1
ATOM 843 C C . ASN A 1 104 ? 7.084 -1.127 3.759 1.00 98.06 104 ASN A C 1
ATOM 845 O O . ASN A 1 104 ? 8.013 -1.438 3.014 1.00 98.06 104 ASN A O 1
ATOM 849 N N . LEU A 1 105 ? 5.829 -1.522 3.527 1.00 97.50 105 LEU A N 1
ATOM 850 C CA . LEU A 1 105 ? 5.450 -2.349 2.379 1.00 97.50 105 LEU A CA 1
ATOM 851 C C . LEU A 1 105 ? 5.642 -1.628 1.041 1.00 97.50 105 LEU A C 1
ATOM 853 O O . LEU A 1 105 ? 6.052 -2.259 0.071 1.00 97.50 105 LEU A O 1
ATOM 857 N N . THR A 1 106 ? 5.400 -0.316 0.983 1.00 98.12 106 THR A N 1
ATOM 858 C CA . THR A 1 106 ? 5.654 0.496 -0.218 1.00 98.12 106 THR A CA 1
ATOM 859 C C . THR A 1 106 ? 7.117 0.390 -0.638 1.00 98.12 106 THR A C 1
ATOM 861 O O . THR A 1 106 ? 7.406 0.118 -1.802 1.00 98.12 106 THR A O 1
ATOM 864 N N . ASN A 1 107 ? 8.044 0.530 0.313 1.00 97.44 107 ASN A N 1
ATOM 865 C CA . ASN A 1 107 ? 9.475 0.407 0.036 1.00 97.44 107 ASN A CA 1
ATOM 866 C C . ASN A 1 107 ? 9.849 -1.004 -0.441 1.00 97.44 107 ASN A C 1
ATOM 868 O O . ASN A 1 107 ? 10.568 -1.140 -1.429 1.00 97.44 107 ASN A O 1
ATOM 872 N N . LEU A 1 108 ? 9.297 -2.048 0.189 1.00 97.00 108 LEU A N 1
ATOM 873 C CA . LEU A 1 108 ? 9.514 -3.432 -0.245 1.00 97.00 108 LEU A CA 1
ATOM 874 C C . LEU A 1 108 ? 9.028 -3.670 -1.681 1.00 97.00 108 LEU A C 1
ATOM 876 O O . LEU A 1 108 ? 9.743 -4.279 -2.476 1.00 97.00 108 LEU A O 1
ATOM 880 N N . TYR A 1 109 ? 7.850 -3.152 -2.041 1.00 95.69 109 TYR A N 1
ATOM 881 C CA . TYR A 1 109 ? 7.345 -3.253 -3.409 1.00 95.69 109 TYR A CA 1
ATOM 882 C C . TYR A 1 109 ? 8.215 -2.493 -4.406 1.00 95.69 109 TYR A C 1
ATOM 884 O O . TYR A 1 109 ? 8.497 -3.020 -5.479 1.00 95.69 109 TYR A O 1
ATOM 892 N N . ILE A 1 110 ? 8.684 -1.290 -4.063 1.00 95.56 110 ILE A N 1
ATOM 893 C CA . ILE A 1 110 ? 9.617 -0.533 -4.908 1.00 95.56 110 ILE A CA 1
ATOM 894 C C . ILE A 1 110 ? 10.886 -1.352 -5.177 1.00 95.56 110 ILE A C 1
ATOM 896 O O . ILE A 1 110 ? 11.323 -1.442 -6.328 1.00 95.56 110 ILE A O 1
ATOM 900 N N . ASP A 1 111 ? 11.463 -1.961 -4.142 1.00 95.69 111 ASP A N 1
ATOM 901 C CA . ASP A 1 111 ? 12.687 -2.753 -4.261 1.00 95.69 111 ASP A CA 1
ATOM 902 C C . ASP A 1 111 ? 12.471 -4.016 -5.106 1.00 95.69 111 ASP A C 1
ATOM 904 O O . ASP A 1 111 ? 13.257 -4.296 -6.019 1.00 95.69 111 ASP A O 1
ATOM 908 N N . GLU A 1 112 ? 11.379 -4.753 -4.875 1.00 92.75 112 GLU A N 1
ATOM 909 C CA . GLU A 1 112 ? 11.021 -5.918 -5.691 1.00 92.75 112 GLU A CA 1
ATOM 910 C C . GLU A 1 112 ? 10.770 -5.543 -7.153 1.00 92.75 112 GLU A C 1
ATOM 912 O O . GLU A 1 112 ? 11.259 -6.228 -8.055 1.00 92.75 112 GLU A O 1
ATOM 917 N N . MET A 1 113 ? 10.044 -4.453 -7.408 1.00 90.12 113 MET A N 1
ATOM 918 C CA . MET A 1 113 ? 9.743 -3.988 -8.761 1.00 90.12 113 MET A CA 1
ATOM 919 C C . MET A 1 113 ? 10.998 -3.563 -9.515 1.00 90.12 113 MET A C 1
ATOM 921 O O . MET A 1 113 ? 11.140 -3.915 -10.686 1.00 90.12 113 MET A O 1
ATOM 925 N N . LYS A 1 114 ? 11.932 -2.861 -8.861 1.00 89.88 114 LYS A N 1
ATOM 926 C CA . LYS A 1 114 ? 13.234 -2.517 -9.454 1.00 89.88 114 LYS A CA 1
ATOM 927 C C . LYS A 1 114 ? 14.028 -3.774 -9.791 1.00 89.88 114 LYS A C 1
ATOM 929 O O . LYS A 1 114 ? 14.390 -3.973 -10.946 1.00 89.88 114 LYS A O 1
ATOM 934 N N . LYS A 1 115 ? 14.202 -4.683 -8.825 1.00 91.38 115 LYS A N 1
ATOM 935 C CA . LYS A 1 115 ? 14.916 -5.955 -9.028 1.00 91.38 115 LYS A CA 1
ATOM 936 C C . LYS A 1 115 ? 14.313 -6.779 -10.170 1.00 91.38 115 LYS A C 1
ATOM 938 O O . LYS A 1 115 ? 15.034 -7.375 -10.971 1.00 91.38 115 LYS A O 1
ATOM 943 N N . ASN A 1 116 ? 12.985 -6.829 -10.244 1.00 88.06 116 ASN A N 1
ATOM 944 C CA . ASN A 1 116 ? 12.253 -7.517 -11.301 1.00 88.06 116 ASN A CA 1
ATOM 945 C C . ASN A 1 116 ? 12.454 -6.825 -12.665 1.00 88.06 116 ASN A C 1
ATOM 947 O O . ASN A 1 116 ? 12.793 -7.493 -13.643 1.00 88.06 116 ASN A O 1
ATOM 951 N N . GLY A 1 117 ? 12.345 -5.493 -12.707 1.00 86.12 117 GLY A N 1
ATOM 952 C CA . GLY A 1 117 ? 12.608 -4.669 -13.888 1.00 86.12 117 GLY A CA 1
ATOM 953 C C . GLY A 1 117 ? 14.007 -4.878 -14.464 1.00 86.12 117 GLY A C 1
ATOM 954 O O . GLY A 1 117 ? 14.154 -5.070 -15.671 1.00 86.12 117 GLY A O 1
ATOM 955 N N . GLU A 1 118 ? 15.019 -4.935 -13.598 1.00 88.12 118 GLU A N 1
ATOM 956 C CA . GLU A 1 118 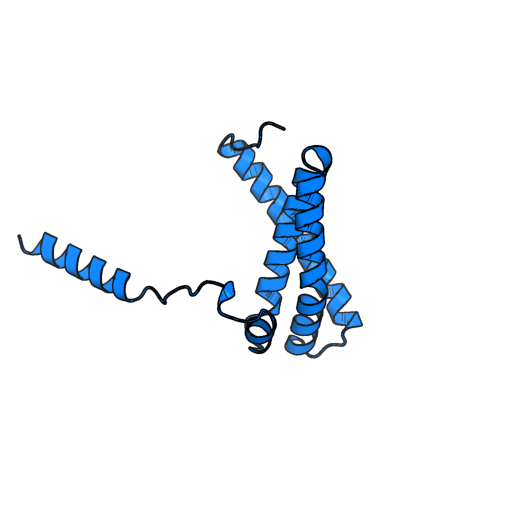? 16.408 -5.271 -13.928 1.00 88.12 118 GLU A CA 1
ATOM 957 C C . GLU A 1 118 ? 16.530 -6.667 -14.531 1.00 88.12 118 GLU A C 1
ATOM 959 O O . GLU A 1 118 ? 17.054 -6.833 -15.635 1.00 88.12 118 GLU A O 1
ATOM 964 N N . LYS A 1 119 ? 16.006 -7.673 -13.823 1.00 89.50 119 LYS A N 1
ATOM 965 C CA . LYS A 1 119 ? 16.096 -9.080 -14.220 1.00 89.50 119 LYS A CA 1
ATOM 966 C C . LYS A 1 119 ? 15.443 -9.334 -15.576 1.00 89.50 119 LYS A C 1
ATOM 968 O O . LYS A 1 119 ? 16.003 -10.049 -16.403 1.00 89.50 119 LYS A O 1
ATOM 973 N N . ASN A 1 120 ? 14.260 -8.767 -15.793 1.00 87.12 120 ASN A N 1
ATOM 974 C CA . ASN A 1 120 ? 13.451 -9.030 -16.979 1.00 87.12 120 ASN A CA 1
ATOM 975 C C . ASN A 1 120 ? 13.636 -7.988 -18.084 1.00 87.12 120 ASN A C 1
ATOM 977 O O . ASN A 1 120 ? 12.994 -8.095 -19.127 1.00 87.12 120 ASN A O 1
ATOM 981 N N . LYS A 1 121 ? 14.495 -6.979 -17.873 1.00 82.06 121 LYS A N 1
ATOM 982 C CA . LYS A 1 121 ? 14.631 -5.809 -18.758 1.00 82.06 121 LYS A CA 1
ATOM 983 C C . LYS A 1 121 ? 13.270 -5.163 -19.060 1.00 82.06 121 LYS A C 1
ATOM 985 O O . LYS A 1 121 ? 13.076 -4.577 -20.122 1.00 82.06 121 LYS A O 1
ATOM 990 N N . SER A 1 122 ? 12.328 -5.300 -18.126 1.00 71.62 122 SER A N 1
ATOM 991 C CA . SER A 1 122 ? 10.935 -4.874 -18.254 1.00 71.62 122 SER A CA 1
ATOM 992 C C . SER A 1 122 ? 10.725 -3.467 -17.722 1.00 71.62 122 SER A C 1
ATOM 994 O O . SER A 1 122 ? 9.585 -3.058 -17.505 1.00 71.62 122 SER A O 1
ATOM 996 N N . TYR A 1 123 ? 11.809 -2.722 -17.494 1.00 63.66 123 TYR A N 1
ATOM 997 C CA . TYR A 1 123 ? 11.698 -1.290 -17.336 1.00 63.66 123 TYR A CA 1
ATOM 998 C C . TYR A 1 123 ? 10.882 -0.777 -18.520 1.00 63.66 123 TYR A C 1
ATOM 1000 O O . TYR A 1 123 ? 11.298 -0.913 -19.675 1.00 63.66 123 TYR A O 1
ATOM 1008 N N . PHE A 1 124 ? 9.725 -0.168 -18.231 1.00 53.84 124 PHE A N 1
ATOM 1009 C CA . PHE A 1 124 ? 9.271 0.958 -19.036 1.00 53.84 124 PHE A CA 1
ATOM 1010 C C . PHE A 1 124 ? 10.549 1.727 -19.325 1.00 53.84 124 PHE A C 1
ATOM 1012 O O . PHE A 1 124 ? 11.182 2.126 -18.351 1.00 53.84 124 PHE A O 1
ATOM 1019 N N . LYS A 1 125 ? 11.026 1.783 -20.578 1.00 50.62 125 LYS A N 1
ATOM 1020 C CA . LYS A 1 125 ? 12.251 2.526 -20.905 1.00 50.62 125 LYS A CA 1
ATOM 1021 C C . LYS A 1 125 ? 12.062 3.883 -20.242 1.00 50.62 125 LYS A C 1
ATOM 1023 O O . LYS A 1 125 ? 11.181 4.598 -20.706 1.00 50.62 125 LYS A O 1
ATOM 1028 N N . LEU A 1 126 ? 12.710 4.154 -19.108 1.00 44.91 126 LEU A N 1
ATOM 1029 C CA . LEU A 1 126 ? 12.586 5.406 -18.362 1.00 44.91 126 LEU A CA 1
ATOM 1030 C C . LEU A 1 126 ? 13.378 6.472 -19.111 1.00 44.91 126 LEU A C 1
ATOM 1032 O O . LEU A 1 126 ? 14.356 6.111 -19.793 1.00 44.91 126 LEU A O 1
#

Sequence (126 aa):
MNKLLALISILYLNCAVAKNIEPLNNHSLEEFFTDEKASHTVLERCISLYSAITELTKKKYPELASEFFQIANTLYPYGIISFSKTRKISYEEAEKFFFTNVNNLTNLYIDEMKKNGEKNKSYFKL

Foldseek 3Di:
DVVVVVVVVVVVVVVVPPPPPPPPVVDDPVRVLVPLPPFQVVLLLLLLLLCLVLVVCCVPPVVSSVVSNVVSVVSLLSNLVSQCVNVVHDSVVSSVVSVVSSPVSNVVNNVVVVVVCVVVVVPPPD